Protein AF-A0A2I0N335-F1 (afdb_monomer_lite)

Foldseek 3Di:
DPVVVLCVVCVVCVVVVHHCPPVLVVLVVVLVVCVVVVPPPLQVNLVSLQVNLLCLLPPNDDPCSLVSSLVSLVSSLVRHPDVVVNVVSVVSNVVSVVVD

Secondary structure (DSSP, 8-state):
--HHHHHHHHHHHHHTT---TTHHHHHHHHHHHHHTTGGG-HHHHHHHHHHHHHHHHHH---TTHHHHHHHHHHHHHHH---HHHHHHHHHHHHHHHHT-

Structure (mmCIF, N/CA/C/O backbone):
data_AF-A0A2I0N335-F1
#
_entry.id   AF-A0A2I0N335-F1
#
loop_
_atom_site.group_PDB
_atom_site.id
_atom_site.type_symbol
_atom_site.label_atom_id
_atom_site.label_alt_id
_atom_site.label_comp_id
_atom_site.label_asym_id
_atom_site.label_entity_id
_atom_site.label_seq_id
_atom_site.pdbx_PDB_ins_code
_atom_site.Cartn_x
_atom_site.Cartn_y
_atom_site.Cartn_z
_atom_site.occupancy
_atom_site.B_iso_or_equiv
_atom_site.auth_seq_id
_atom_site.auth_comp_id
_atom_site.auth_asym_id
_atom_site.auth_atom_id
_atom_site.pdbx_PDB_model_num
ATOM 1 N N . MET A 1 1 ? 16.743 10.994 -3.183 1.00 37.53 1 MET A N 1
ATOM 2 C CA . MET A 1 1 ? 16.364 11.128 -1.753 1.00 37.53 1 MET A CA 1
ATOM 3 C C . MET A 1 1 ? 15.458 9.974 -1.296 1.00 37.53 1 MET A C 1
ATOM 5 O O . MET A 1 1 ? 14.693 10.132 -0.358 1.00 37.53 1 MET A O 1
ATOM 9 N N . THR A 1 2 ? 15.556 8.799 -1.923 1.00 43.84 2 THR A N 1
ATOM 10 C CA . THR A 1 2 ? 14.605 7.684 -1.756 1.00 43.84 2 THR A CA 1
ATOM 11 C C . THR A 1 2 ? 15.176 6.533 -0.915 1.00 43.84 2 THR A C 1
ATOM 13 O O . THR A 1 2 ? 14.418 5.784 -0.314 1.00 43.84 2 THR A O 1
ATOM 16 N N . GLU A 1 3 ? 16.506 6.436 -0.782 1.00 33.47 3 GLU A N 1
ATOM 17 C CA . GLU A 1 3 ? 17.184 5.407 0.031 1.00 33.47 3 GLU A CA 1
ATOM 18 C C . GLU A 1 3 ? 16.931 5.546 1.543 1.00 33.47 3 GLU A C 1
ATOM 20 O O . GLU A 1 3 ? 16.927 4.549 2.260 1.00 33.47 3 GLU A O 1
ATOM 25 N N . ALA A 1 4 ? 16.674 6.762 2.043 1.00 36.53 4 ALA A N 1
ATOM 26 C CA . ALA A 1 4 ? 16.542 7.020 3.480 1.00 36.53 4 ALA A CA 1
ATOM 27 C C . ALA A 1 4 ? 15.313 6.338 4.117 1.00 36.53 4 ALA A C 1
ATOM 29 O O . ALA A 1 4 ? 15.391 5.882 5.253 1.00 36.53 4 ALA A O 1
ATOM 30 N N . PHE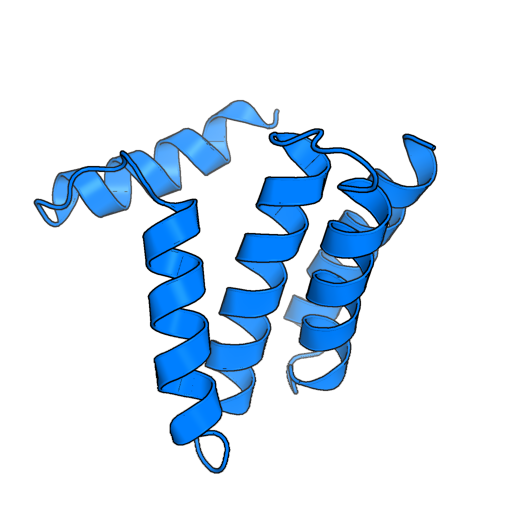 A 1 5 ? 14.204 6.204 3.382 1.00 42.75 5 PHE A N 1
ATOM 31 C CA . PHE A 1 5 ? 12.950 5.664 3.926 1.00 42.75 5 PHE A CA 1
ATOM 32 C C . PHE A 1 5 ? 12.925 4.129 4.015 1.00 42.75 5 PHE A C 1
ATOM 34 O O . PHE A 1 5 ? 12.307 3.572 4.922 1.00 42.75 5 PHE A O 1
ATOM 41 N N . ILE A 1 6 ? 13.617 3.428 3.110 1.00 49.06 6 ILE A N 1
ATOM 42 C CA . ILE A 1 6 ? 13.736 1.958 3.149 1.00 49.06 6 ILE A CA 1
ATOM 43 C C . ILE A 1 6 ? 14.661 1.548 4.292 1.00 49.06 6 ILE A C 1
ATOM 45 O O . ILE A 1 6 ? 14.319 0.655 5.065 1.00 49.06 6 ILE A O 1
ATOM 49 N N . LEU A 1 7 ? 15.775 2.271 4.456 1.00 54.19 7 LEU A N 1
ATOM 50 C CA . LEU A 1 7 ? 16.687 2.090 5.582 1.00 54.19 7 LEU A CA 1
ATOM 51 C C . LEU A 1 7 ? 15.983 2.328 6.924 1.00 54.19 7 LEU A C 1
ATOM 53 O O . LEU A 1 7 ? 16.259 1.603 7.871 1.00 54.19 7 LEU A O 1
ATOM 57 N N . GLU A 1 8 ? 15.039 3.272 7.018 1.00 51.69 8 GLU A N 1
ATOM 58 C CA . GLU A 1 8 ? 14.240 3.475 8.237 1.00 51.69 8 GLU A CA 1
ATOM 59 C C . GLU A 1 8 ? 13.294 2.304 8.536 1.00 51.69 8 GLU A C 1
ATOM 61 O O . GLU A 1 8 ? 13.186 1.882 9.690 1.00 51.69 8 GLU A O 1
ATOM 66 N N . GLY A 1 9 ? 12.637 1.742 7.516 1.00 52.41 9 GLY A N 1
ATOM 67 C CA . GLY A 1 9 ? 11.763 0.575 7.671 1.00 52.41 9 GLY A CA 1
ATOM 68 C C . GLY A 1 9 ? 12.534 -0.692 8.050 1.00 52.41 9 GLY A C 1
ATOM 69 O O . GLY A 1 9 ? 12.166 -1.387 8.999 1.00 52.41 9 GLY A O 1
ATOM 70 N N . GLU A 1 10 ? 13.640 -0.968 7.359 1.00 57.84 10 GLU A N 1
ATOM 71 C CA . GLU A 1 10 ? 14.533 -2.088 7.673 1.00 57.84 10 GLU A CA 1
ATOM 72 C C . GLU A 1 10 ? 15.196 -1.921 9.047 1.00 57.84 10 GLU A C 1
ATOM 74 O O . GLU A 1 10 ? 15.284 -2.889 9.808 1.00 57.84 10 GLU A O 1
ATOM 79 N N . ALA A 1 11 ? 15.594 -0.698 9.418 1.00 57.75 11 ALA A N 1
ATOM 80 C CA . ALA A 1 11 ? 16.146 -0.395 10.738 1.00 57.75 11 ALA A CA 1
ATOM 81 C C . ALA A 1 11 ? 15.107 -0.555 11.854 1.00 57.75 11 ALA A C 1
ATOM 83 O O . ALA A 1 11 ? 15.450 -1.050 12.929 1.00 57.75 11 ALA A O 1
ATOM 84 N N . LEU A 1 12 ? 13.844 -0.186 11.614 1.00 60.25 12 LEU A N 1
ATOM 85 C CA . LEU A 1 12 ? 12.751 -0.418 12.558 1.00 60.25 12 LEU A CA 1
ATOM 86 C C . LEU A 1 12 ? 12.536 -1.919 12.784 1.00 60.25 12 LEU A C 1
ATOM 88 O O . LEU A 1 12 ? 12.517 -2.361 13.930 1.00 60.25 12 LEU A O 1
ATOM 92 N N . PHE A 1 13 ? 12.445 -2.717 11.717 1.00 52.44 13 PHE A N 1
ATOM 93 C CA . PHE A 1 13 ? 12.290 -4.169 11.847 1.00 52.44 13 PHE A CA 1
ATOM 94 C C . PHE A 1 13 ? 13.494 -4.818 12.532 1.00 52.44 13 PHE A C 1
ATOM 96 O O . PHE A 1 13 ? 13.312 -5.631 13.436 1.00 52.44 13 PHE A O 1
ATOM 103 N N . THR A 1 14 ? 14.708 -4.386 12.195 1.00 58.44 14 THR A N 1
ATOM 104 C CA . THR A 1 14 ? 15.939 -4.861 12.841 1.00 58.44 14 THR A CA 1
ATOM 105 C C . THR A 1 14 ? 15.962 -4.521 14.336 1.00 58.44 14 THR A C 1
ATOM 107 O O . THR A 1 14 ? 16.311 -5.372 15.154 1.00 58.44 14 THR A O 1
ATOM 110 N N . LYS A 1 15 ? 15.545 -3.305 14.720 1.00 66.88 15 LYS A N 1
ATOM 111 C CA . LYS A 1 15 ? 15.450 -2.862 16.123 1.00 66.88 15 LYS A CA 1
ATOM 112 C C . LYS A 1 15 ? 14.449 -3.690 16.935 1.00 66.88 15 LYS A C 1
ATOM 114 O O . LYS A 1 15 ? 14.685 -3.937 18.113 1.00 66.88 15 LYS A O 1
ATOM 119 N N . GLU A 1 16 ? 13.379 -4.149 16.296 1.00 67.62 16 GLU A N 1
ATOM 120 C CA . GLU A 1 16 ? 12.368 -5.039 16.880 1.00 67.62 16 GLU A CA 1
ATOM 121 C C . GLU A 1 16 ? 12.744 -6.537 16.767 1.00 67.62 16 GLU A C 1
ATOM 123 O O . GLU A 1 16 ? 11.934 -7.412 17.074 1.00 67.62 16 GLU A O 1
ATOM 128 N N . GLY A 1 17 ? 13.967 -6.863 16.324 1.00 45.78 17 GLY A N 1
ATOM 129 C CA . GLY A 1 17 ? 14.468 -8.239 16.223 1.00 45.78 17 GLY A CA 1
ATOM 130 C C . GLY A 1 17 ? 13.901 -9.045 15.048 1.00 45.78 17 GLY A C 1
ATOM 131 O O . GLY A 1 17 ? 13.959 -10.275 15.057 1.00 45.78 17 GLY A O 1
ATOM 132 N N . MET A 1 18 ? 13.341 -8.376 14.040 1.00 48.16 18 MET A N 1
ATOM 133 C CA . MET A 1 18 ? 12.760 -8.987 12.848 1.00 48.16 18 MET A CA 1
ATOM 134 C C . MET A 1 18 ? 13.707 -8.877 11.647 1.00 48.16 18 MET A C 1
ATOM 136 O O . MET A 1 18 ? 14.168 -7.794 11.307 1.00 48.16 18 MET A O 1
ATOM 140 N N . ASP A 1 19 ? 13.937 -9.997 10.958 1.00 53.12 19 ASP A N 1
ATOM 141 C CA . ASP A 1 19 ? 14.723 -10.043 9.715 1.00 53.12 19 ASP A CA 1
ATOM 142 C C . ASP A 1 19 ? 14.037 -9.227 8.595 1.00 53.12 19 ASP A C 1
ATOM 144 O O . ASP A 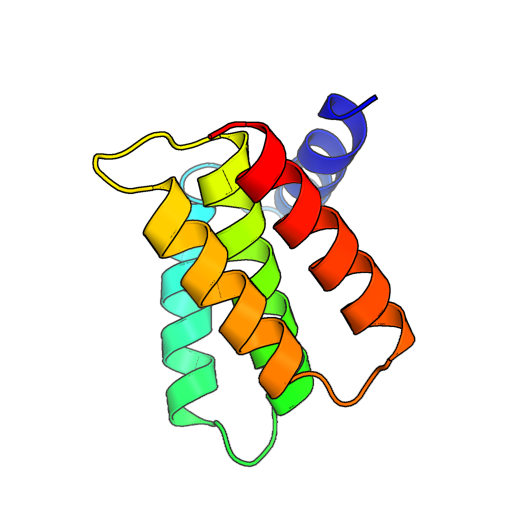1 19 ? 12.890 -9.534 8.263 1.00 53.12 19 ASP A O 1
ATOM 148 N N . PRO A 1 20 ? 14.663 -8.196 8.005 1.00 51.78 20 PRO A N 1
ATOM 149 C CA . PRO A 1 20 ? 14.059 -7.408 6.927 1.00 51.78 20 PRO A CA 1
ATOM 150 C C . PRO A 1 20 ? 13.892 -8.188 5.610 1.00 51.78 20 PRO A C 1
ATOM 152 O O . PRO A 1 20 ? 13.090 -7.783 4.760 1.00 51.78 20 PRO A O 1
ATOM 155 N N . ALA A 1 21 ? 14.561 -9.337 5.440 1.00 55.53 21 ALA A N 1
ATOM 156 C CA . ALA A 1 21 ? 14.324 -10.212 4.299 1.00 55.53 21 ALA A CA 1
ATOM 157 C C . ALA A 1 21 ? 12.850 -10.666 4.251 1.00 55.53 21 ALA A C 1
ATOM 159 O O . ALA A 1 21 ? 12.212 -10.934 5.274 1.00 55.53 21 ALA A O 1
ATOM 160 N N . ASN A 1 22 ? 12.297 -10.790 3.040 1.00 64.31 22 ASN A N 1
ATOM 161 C CA . ASN A 1 22 ? 10.905 -11.193 2.793 1.00 64.31 22 ASN A CA 1
ATOM 162 C C . ASN A 1 22 ? 9.837 -10.166 3.212 1.00 64.31 22 ASN A C 1
ATOM 164 O O . ASN A 1 22 ? 8.688 -10.552 3.444 1.00 64.31 22 ASN A O 1
ATOM 168 N N . ILE A 1 23 ? 10.168 -8.869 3.275 1.00 73.31 23 ILE A N 1
ATOM 169 C CA . ILE A 1 23 ? 9.198 -7.805 3.594 1.00 73.31 23 ILE A CA 1
ATOM 170 C C . ILE A 1 23 ? 7.912 -7.909 2.760 1.00 73.31 23 ILE A C 1
ATOM 172 O O . ILE A 1 23 ? 6.815 -7.818 3.304 1.00 73.31 23 ILE A O 1
ATOM 176 N N . TYR A 1 24 ? 8.031 -8.234 1.471 1.00 73.75 24 TYR A N 1
ATOM 177 C CA . TYR A 1 24 ? 6.885 -8.448 0.592 1.00 73.75 24 TYR A CA 1
ATOM 178 C C . TYR A 1 24 ? 5.982 -9.606 1.055 1.00 73.75 24 TYR A C 1
ATOM 180 O O . TYR A 1 24 ? 4.769 -9.442 1.156 1.00 73.75 24 TYR A O 1
ATOM 188 N N . PHE A 1 25 ? 6.554 -10.757 1.430 1.00 75.25 25 PHE A N 1
ATOM 189 C CA . PHE A 1 25 ? 5.779 -11.885 1.966 1.00 75.25 25 PHE A CA 1
ATOM 190 C C . PHE A 1 25 ? 5.108 -11.548 3.299 1.00 75.25 25 PHE A C 1
ATOM 192 O O . PHE A 1 25 ? 3.975 -11.965 3.537 1.00 75.25 25 PHE A O 1
ATOM 199 N N . LYS A 1 26 ? 5.776 -10.771 4.159 1.00 82.12 26 LYS A N 1
ATOM 200 C CA . LYS A 1 26 ? 5.201 -10.313 5.431 1.00 82.12 26 LYS A CA 1
ATOM 201 C C . LYS A 1 26 ? 4.024 -9.368 5.203 1.00 82.12 26 LYS A C 1
ATOM 203 O O . LYS A 1 26 ? 2.994 -9.520 5.856 1.00 82.12 26 LYS A O 1
ATOM 208 N N . LEU A 1 27 ? 4.145 -8.445 4.248 1.00 85.00 27 LEU A N 1
ATOM 209 C CA . LEU A 1 27 ? 3.058 -7.549 3.853 1.00 85.00 27 LEU A CA 1
ATOM 210 C C . LEU A 1 27 ? 1.866 -8.326 3.275 1.00 85.00 27 LEU A C 1
ATOM 212 O O . LEU A 1 27 ? 0.733 -8.060 3.669 1.00 85.00 27 LEU A O 1
ATOM 216 N N . LEU A 1 28 ? 2.105 -9.330 2.424 1.00 83.44 28 LEU A N 1
ATOM 217 C CA . LEU A 1 28 ? 1.045 -10.197 1.893 1.00 83.44 28 LEU A CA 1
ATOM 218 C C . LEU A 1 28 ? 0.343 -11.020 2.985 1.00 83.44 28 LEU A C 1
ATOM 220 O O . LEU A 1 28 ? -0.884 -11.111 2.997 1.00 83.44 28 LEU A O 1
ATOM 224 N N . ALA A 1 29 ? 1.097 -11.593 3.926 1.00 83.44 29 ALA A N 1
ATOM 225 C CA . ALA A 1 29 ? 0.517 -12.321 5.055 1.00 83.44 29 ALA A CA 1
ATOM 226 C C . ALA A 1 29 ? -0.331 -11.393 5.942 1.00 83.44 29 ALA A C 1
ATOM 228 O O . ALA A 1 29 ? -1.433 -11.754 6.361 1.00 83.44 29 ALA A O 1
ATOM 229 N N . GLN A 1 30 ? 0.151 -10.172 6.189 1.00 85.94 30 GLN A N 1
ATOM 230 C CA . GLN A 1 30 ? -0.586 -9.168 6.951 1.00 85.94 30 GLN A CA 1
ATOM 231 C C . GLN A 1 30 ? -1.863 -8.718 6.227 1.00 85.94 30 GLN A C 1
ATOM 233 O O . GLN A 1 30 ? -2.894 -8.545 6.879 1.00 85.94 30 GLN A O 1
ATOM 238 N N . LEU A 1 31 ? -1.814 -8.565 4.898 1.00 87.75 31 LEU A N 1
ATOM 239 C CA . LEU A 1 31 ? -2.976 -8.240 4.072 1.00 87.75 31 LEU A CA 1
ATOM 240 C C . LEU A 1 31 ? -4.085 -9.285 4.260 1.00 87.75 31 LEU A C 1
ATOM 242 O O . LEU A 1 31 ? -5.194 -8.917 4.641 1.00 87.75 31 LEU A O 1
ATOM 246 N N . GLN A 1 32 ? -3.763 -10.578 4.121 1.00 85.44 32 GLN A N 1
ATOM 247 C CA . GLN A 1 32 ? -4.732 -11.667 4.316 1.00 85.44 32 GLN A CA 1
ATOM 248 C C . GLN A 1 32 ? -5.383 -11.635 5.704 1.00 85.44 32 GLN A C 1
ATOM 250 O O . GLN A 1 32 ? -6.601 -11.767 5.835 1.00 85.44 32 GLN A O 1
ATOM 255 N N . VAL A 1 33 ? -4.589 -11.426 6.759 1.00 87.44 33 VAL A N 1
ATOM 256 C CA . VAL A 1 33 ? -5.112 -11.359 8.133 1.00 87.44 33 VAL A CA 1
ATOM 257 C C . VAL A 1 33 ? -6.076 -10.183 8.312 1.00 87.44 33 VAL A C 1
ATOM 259 O O . VAL A 1 33 ? -7.081 -10.319 9.015 1.00 87.44 33 VAL A O 1
ATOM 262 N N . LEU A 1 34 ? -5.777 -9.029 7.709 1.00 85.25 34 LEU A N 1
ATOM 263 C CA . LEU A 1 34 ? -6.611 -7.830 7.804 1.00 85.25 34 LEU A CA 1
ATOM 264 C C . LEU A 1 34 ? -7.896 -7.952 6.980 1.00 85.25 34 LEU A C 1
ATOM 266 O O . LEU A 1 34 ? -8.948 -7.536 7.462 1.00 85.25 34 LEU A O 1
ATOM 270 N N . GLU A 1 35 ? -7.845 -8.565 5.798 1.00 84.44 35 GLU A N 1
ATOM 271 C CA . GLU A 1 35 ? -9.027 -8.831 4.965 1.00 84.44 35 GLU A CA 1
ATOM 272 C C . GLU A 1 35 ? -10.027 -9.754 5.673 1.00 84.44 35 GLU A C 1
ATOM 274 O O . GLU A 1 35 ? -11.229 -9.487 5.672 1.00 84.44 35 GLU A O 1
ATOM 279 N N . CYS A 1 36 ? -9.550 -10.778 6.390 1.00 83.56 36 CYS A N 1
ATOM 280 C CA . CYS A 1 36 ? -10.415 -11.625 7.222 1.00 83.56 36 CYS A CA 1
ATOM 281 C C . CYS A 1 36 ? -11.066 -10.874 8.400 1.00 83.56 36 CYS A C 1
ATOM 283 O O . CYS A 1 36 ? -12.041 -11.356 8.976 1.00 83.56 36 CYS A O 1
ATOM 285 N N . LYS A 1 37 ? -10.533 -9.706 8.776 1.00 80.06 37 LYS A N 1
ATOM 286 C CA . LYS A 1 37 ? -10.990 -8.869 9.898 1.00 80.06 37 LYS A CA 1
ATOM 287 C C . LYS A 1 37 ? -11.558 -7.522 9.427 1.00 80.06 37 LYS A C 1
ATOM 289 O O . LYS A 1 37 ? -11.653 -6.591 10.228 1.00 80.06 37 LYS A O 1
ATOM 294 N N . ALA A 1 38 ? -11.914 -7.407 8.142 1.00 60.84 38 ALA A N 1
ATOM 295 C CA . ALA A 1 38 ? -12.085 -6.136 7.434 1.00 60.84 38 ALA A CA 1
ATOM 296 C C . ALA A 1 38 ? -13.012 -5.118 8.123 1.00 60.84 38 ALA A C 1
ATOM 298 O O . ALA A 1 38 ? -12.748 -3.925 8.039 1.00 60.84 38 ALA A O 1
ATOM 299 N N . ALA A 1 39 ? -14.025 -5.555 8.879 1.00 60.25 39 ALA A N 1
ATOM 300 C CA . ALA A 1 39 ? -15.011 -4.663 9.494 1.00 60.25 39 ALA A CA 1
ATOM 301 C C . ALA A 1 39 ? -14.445 -3.643 10.510 1.00 60.25 39 ALA A C 1
ATOM 303 O O . ALA A 1 39 ? -15.125 -2.662 10.803 1.00 60.25 39 ALA A O 1
ATOM 304 N N . SER A 1 40 ? -13.234 -3.836 11.052 1.00 69.00 40 SER A N 1
ATOM 305 C CA . SER A 1 40 ? -12.683 -2.969 12.113 1.00 69.00 40 SER A CA 1
ATOM 306 C C . SER A 1 40 ? -11.339 -2.302 11.799 1.00 69.00 40 SER A C 1
ATOM 308 O O . SER A 1 40 ? -10.832 -1.554 12.634 1.00 69.00 40 SER A O 1
ATOM 310 N N . HIS A 1 41 ? -10.741 -2.536 10.623 1.00 80.75 41 HIS A N 1
ATOM 311 C CA . HIS A 1 41 ? -9.343 -2.147 10.366 1.00 80.75 41 HIS A CA 1
ATOM 312 C C . HIS A 1 41 ? -9.082 -1.520 8.989 1.00 80.75 41 HIS A C 1
ATOM 314 O O . HIS A 1 41 ? -8.000 -1.699 8.433 1.00 80.75 41 HIS A O 1
ATOM 320 N N . HIS A 1 42 ? -10.031 -0.750 8.445 1.00 85.56 42 HIS A N 1
ATOM 321 C CA . HIS A 1 42 ? -9.888 -0.124 7.121 1.00 85.56 42 HIS A CA 1
ATOM 322 C C . HIS A 1 42 ? -8.604 0.708 6.958 1.00 85.56 42 HIS A C 1
ATOM 324 O O . HIS A 1 42 ? -7.933 0.561 5.945 1.00 85.56 42 HIS A O 1
ATOM 330 N N . GLY A 1 43 ? -8.197 1.495 7.962 1.00 88.69 43 GLY A N 1
ATOM 331 C CA . GLY A 1 43 ? -6.952 2.277 7.888 1.00 88.69 43 GLY A CA 1
ATOM 332 C C . GLY A 1 43 ? -5.686 1.411 7.833 1.00 88.69 43 GLY A C 1
ATOM 333 O O . GLY A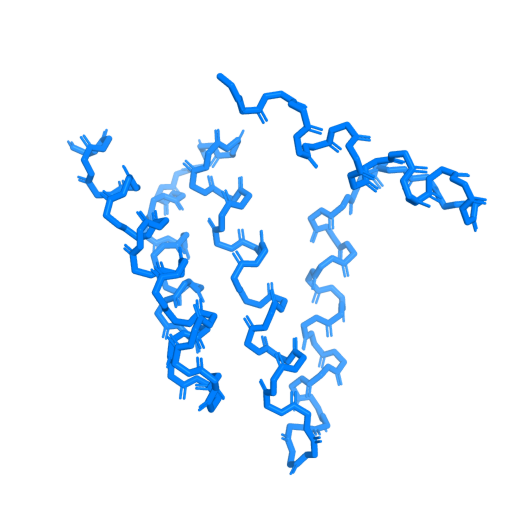 1 43 ? -4.795 1.650 7.024 1.00 88.69 43 GLY A O 1
ATOM 334 N N . ALA A 1 44 ? -5.616 0.343 8.635 1.00 89.75 44 ALA A N 1
ATOM 335 C CA . ALA A 1 44 ? -4.484 -0.585 8.590 1.00 89.75 44 ALA A CA 1
ATOM 336 C C . ALA A 1 44 ? -4.452 -1.367 7.268 1.00 89.75 44 ALA A C 1
ATOM 338 O O . ALA A 1 44 ? -3.386 -1.564 6.688 1.00 89.75 44 ALA A O 1
ATOM 339 N N . LEU A 1 45 ? -5.625 -1.774 6.772 1.00 91.19 45 LEU A N 1
ATOM 340 C CA . LEU A 1 45 ? -5.758 -2.437 5.481 1.00 91.19 45 LEU A CA 1
ATOM 341 C C . LEU A 1 45 ? -5.323 -1.507 4.342 1.00 91.19 45 LEU A C 1
ATOM 343 O O . LEU A 1 45 ? -4.564 -1.931 3.471 1.00 91.19 45 LEU A O 1
ATOM 347 N N . ALA A 1 46 ? -5.725 -0.236 4.381 1.00 93.19 46 ALA A N 1
ATOM 348 C CA . ALA A 1 46 ? -5.291 0.774 3.425 1.00 93.19 46 ALA A CA 1
ATOM 349 C C . ALA A 1 46 ? -3.771 0.954 3.447 1.00 93.19 46 ALA A C 1
ATOM 351 O O . ALA A 1 46 ? -3.124 0.911 2.402 1.00 93.19 46 ALA A O 1
ATOM 352 N N . ARG A 1 47 ? -3.182 1.057 4.643 1.00 92.62 47 ARG A N 1
ATOM 353 C CA . ARG A 1 47 ? -1.738 1.237 4.799 1.00 92.62 47 ARG A CA 1
ATOM 35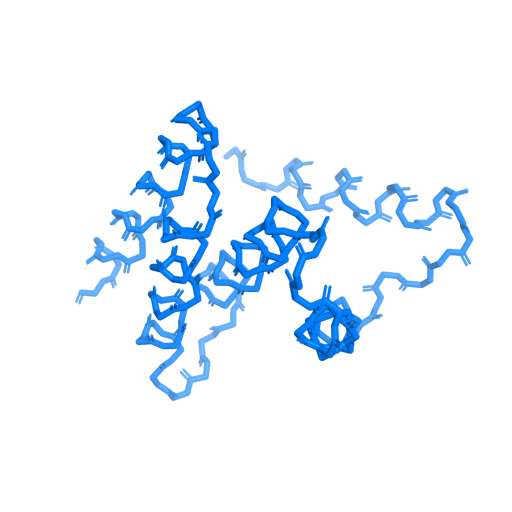4 C C . ARG A 1 47 ? -0.936 0.062 4.243 1.00 92.62 47 ARG A C 1
ATOM 356 O O . ARG A 1 47 ? 0.072 0.283 3.580 1.00 92.62 47 ARG A O 1
ATOM 363 N N . VAL A 1 48 ? -1.376 -1.174 4.483 1.00 92.44 48 VAL A N 1
ATOM 364 C CA . VAL A 1 48 ? -0.709 -2.371 3.941 1.00 92.44 48 VAL A CA 1
ATOM 365 C C . VAL A 1 48 ? -0.821 -2.419 2.418 1.00 92.44 48 VAL A C 1
ATOM 367 O O . VAL A 1 48 ? 0.182 -2.665 1.755 1.00 92.44 48 VAL A O 1
ATOM 370 N N . ASN A 1 49 ? -1.997 -2.111 1.861 1.00 93.00 49 ASN A N 1
ATOM 371 C CA . ASN A 1 49 ? -2.176 -1.994 0.413 1.00 93.00 49 ASN A CA 1
ATOM 372 C C . ASN A 1 49 ? -1.220 -0.949 -0.189 1.00 93.00 49 ASN A C 1
ATOM 374 O O . ASN A 1 49 ? -0.514 -1.248 -1.147 1.00 93.00 49 ASN A O 1
ATOM 378 N N . TYR A 1 50 ? -1.110 0.236 0.418 1.00 94.50 50 TYR A N 1
ATOM 379 C CA . TYR A 1 50 ? -0.169 1.266 -0.030 1.00 94.50 50 TYR A CA 1
ATOM 380 C C . TYR A 1 50 ? 1.283 0.771 -0.024 1.00 94.50 50 TYR A C 1
ATOM 382 O O . TYR A 1 50 ? 1.980 0.922 -1.023 1.00 94.50 50 TYR A O 1
ATOM 390 N N . LEU A 1 51 ? 1.737 0.151 1.072 1.00 90.88 51 LEU A N 1
ATOM 391 C CA . LEU A 1 51 ? 3.116 -0.335 1.193 1.00 90.88 51 LEU A CA 1
ATOM 392 C C . LEU A 1 51 ? 3.447 -1.403 0.144 1.00 90.88 51 LEU A C 1
ATOM 394 O O . LEU A 1 51 ? 4.539 -1.381 -0.417 1.00 90.88 51 LEU A O 1
ATOM 398 N N . ILE A 1 52 ? 2.506 -2.307 -0.149 1.00 89.75 52 ILE A N 1
ATOM 399 C CA . ILE A 1 52 ? 2.666 -3.315 -1.205 1.00 89.75 52 ILE A CA 1
ATOM 400 C C . ILE A 1 52 ? 2.777 -2.638 -2.572 1.00 89.75 52 ILE A C 1
ATOM 402 O O . ILE A 1 52 ? 3.710 -2.925 -3.321 1.00 89.75 52 ILE A O 1
ATOM 406 N N . GLY A 1 53 ? 1.851 -1.731 -2.890 1.00 89.69 53 GLY A N 1
ATOM 407 C CA . GLY A 1 53 ? 1.826 -1.051 -4.181 1.00 89.69 53 GLY A CA 1
ATOM 408 C C . GLY A 1 53 ? 3.059 -0.182 -4.415 1.00 89.69 53 GLY A C 1
ATOM 409 O O . GLY A 1 53 ? 3.674 -0.261 -5.471 1.00 89.69 53 GLY A O 1
ATOM 410 N N . HIS A 1 54 ? 3.486 0.569 -3.402 1.00 88.12 54 HIS A N 1
ATOM 411 C CA . HIS A 1 54 ? 4.702 1.376 -3.456 1.00 88.12 54 HIS A CA 1
ATOM 412 C C . HIS A 1 54 ? 5.962 0.514 -3.624 1.00 88.12 54 HIS A C 1
ATOM 414 O O . HIS A 1 54 ? 6.844 0.853 -4.409 1.00 88.12 54 HIS A O 1
ATOM 420 N N . TYR A 1 55 ? 6.034 -0.629 -2.932 1.00 83.62 55 TYR A N 1
ATOM 421 C CA . TYR A 1 55 ? 7.177 -1.534 -3.037 1.00 83.62 55 TYR A CA 1
ATOM 422 C C . TYR A 1 55 ? 7.280 -2.196 -4.418 1.00 83.62 55 TYR A C 1
ATOM 424 O O . TYR A 1 55 ? 8.367 -2.275 -4.988 1.00 83.62 55 TYR A O 1
ATOM 432 N N . LEU A 1 56 ? 6.148 -2.642 -4.972 1.00 81.75 56 LEU A N 1
ATOM 433 C CA . LEU A 1 56 ? 6.087 -3.162 -6.338 1.00 81.75 56 LEU A CA 1
ATOM 434 C C . LEU A 1 56 ? 6.447 -2.073 -7.349 1.00 81.75 56 LEU A C 1
ATOM 436 O O . LEU A 1 56 ? 7.326 -2.285 -8.166 1.00 81.75 56 LEU A O 1
ATOM 440 N N . GLY A 1 57 ? 5.835 -0.893 -7.250 1.00 78.56 57 GLY A N 1
ATOM 441 C CA . GLY A 1 57 ? 6.043 0.184 -8.213 1.00 78.56 57 GLY A CA 1
ATOM 442 C C . GLY A 1 57 ? 7.494 0.654 -8.326 1.00 78.56 57 GLY A C 1
ATOM 443 O O . GLY A 1 57 ? 7.930 0.958 -9.425 1.00 78.56 57 GLY A O 1
ATOM 444 N N . LEU A 1 58 ? 8.241 0.681 -7.216 1.00 71.81 58 LEU A N 1
ATOM 445 C CA . LEU A 1 58 ? 9.597 1.245 -7.187 1.00 71.81 58 LEU A CA 1
ATOM 446 C C . LEU A 1 58 ? 10.738 0.221 -7.213 1.00 71.81 58 LEU A C 1
ATOM 448 O O . LEU A 1 58 ? 11.857 0.581 -7.573 1.00 71.81 58 LEU A O 1
ATOM 452 N N . PHE A 1 59 ? 10.513 -1.021 -6.771 1.00 65.81 59 PHE A N 1
ATOM 453 C CA . PHE A 1 59 ? 11.621 -1.961 -6.520 1.00 65.81 59 PHE A CA 1
ATOM 454 C C . PHE A 1 59 ? 11.467 -3.310 -7.206 1.00 65.81 59 PHE A C 1
ATOM 456 O O . PHE A 1 59 ? 12.463 -4.001 -7.429 1.00 65.81 59 PHE A O 1
ATOM 463 N N . LEU A 1 60 ? 10.240 -3.713 -7.526 1.00 60.62 60 LEU A N 1
ATOM 464 C CA . LEU A 1 60 ? 9.969 -5.000 -8.140 1.00 60.62 60 LEU A CA 1
ATOM 465 C C . LEU A 1 60 ? 9.341 -4.750 -9.504 1.00 60.62 60 LEU A C 1
ATOM 467 O O . LEU A 1 60 ? 8.183 -4.378 -9.590 1.00 60.62 60 LEU A O 1
ATOM 471 N N . HIS A 1 61 ? 10.068 -5.048 -10.579 1.00 61.34 61 HIS A N 1
ATOM 472 C CA . HIS A 1 61 ? 9.513 -5.051 -11.935 1.00 61.34 61 HIS A CA 1
ATOM 473 C C . HIS A 1 61 ? 9.184 -6.486 -12.398 1.00 61.34 61 HIS A C 1
ATOM 475 O O . HIS A 1 61 ? 9.824 -6.988 -13.328 1.00 61.34 6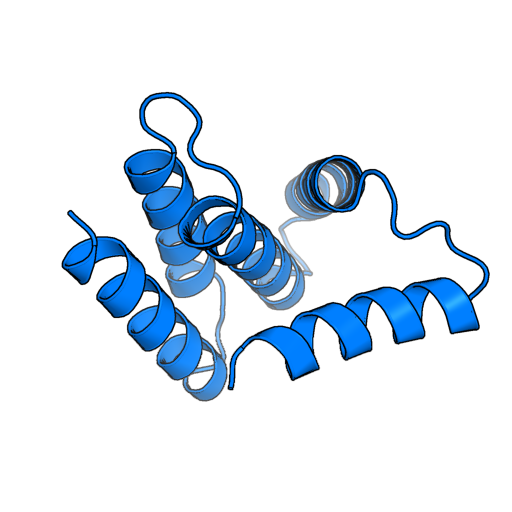1 HIS A O 1
ATOM 481 N N . PRO A 1 62 ? 8.236 -7.219 -11.768 1.00 58.72 62 PRO A N 1
ATOM 482 C CA . PRO A 1 62 ? 7.698 -8.414 -12.390 1.00 58.72 62 PRO A CA 1
ATOM 483 C C . PRO A 1 62 ? 6.928 -8.018 -13.659 1.00 58.72 62 PRO A C 1
ATOM 485 O O . PRO A 1 62 ? 6.604 -6.850 -13.882 1.00 58.72 62 PRO A O 1
ATOM 488 N N . ILE A 1 63 ? 6.596 -9.007 -14.487 1.00 58.66 63 ILE A N 1
ATOM 489 C CA . ILE A 1 63 ? 5.697 -8.812 -15.631 1.00 58.66 63 ILE A CA 1
ATOM 490 C C . ILE A 1 63 ? 4.402 -8.154 -15.121 1.00 58.66 63 ILE A C 1
ATOM 492 O O . ILE A 1 63 ? 3.752 -8.704 -14.233 1.00 58.66 63 ILE A O 1
ATOM 496 N N . CYS A 1 64 ? 4.050 -6.986 -15.671 1.00 67.50 64 CYS A N 1
ATOM 497 C CA . CYS A 1 64 ? 2.894 -6.172 -15.260 1.00 67.50 64 CYS A CA 1
ATOM 498 C C . CYS A 1 64 ? 2.929 -5.680 -13.794 1.00 67.50 64 CYS A C 1
ATOM 500 O O . CYS A 1 64 ? 1.879 -5.495 -13.171 1.00 67.50 64 CYS A O 1
ATOM 502 N N . GLY A 1 65 ? 4.122 -5.502 -13.215 1.00 69.62 65 GLY A N 1
ATOM 503 C CA . GLY A 1 65 ? 4.299 -5.017 -11.843 1.00 69.62 65 GLY A CA 1
ATOM 504 C C . GLY A 1 65 ? 3.727 -3.625 -11.591 1.00 69.62 65 GLY A C 1
ATOM 505 O O . GLY A 1 65 ? 3.190 -3.375 -10.518 1.00 69.62 65 GLY A O 1
ATOM 506 N N . ASP A 1 66 ? 3.759 -2.770 -12.605 1.00 81.19 66 ASP A N 1
ATOM 507 C CA . ASP A 1 66 ? 3.126 -1.455 -12.666 1.00 81.19 66 ASP A CA 1
ATOM 508 C C . ASP A 1 66 ? 1.602 -1.540 -12.485 1.00 81.19 66 ASP A C 1
ATOM 510 O O . ASP A 1 66 ? 1.034 -0.857 -11.632 1.00 81.19 66 ASP A O 1
ATOM 514 N N . VAL A 1 67 ? 0.934 -2.437 -13.217 1.00 85.44 67 VAL A N 1
ATOM 515 C CA . VAL A 1 67 ? -0.519 -2.648 -13.113 1.00 85.44 67 VAL A CA 1
ATOM 516 C C . VAL A 1 67 ? -0.884 -3.144 -11.716 1.00 85.44 67 VAL A C 1
ATOM 518 O O . VAL A 1 67 ? -1.850 -2.676 -11.106 1.00 85.44 67 VAL A O 1
ATOM 521 N N . LEU A 1 68 ? -0.093 -4.079 -11.185 1.00 85.50 68 LEU A N 1
ATOM 522 C CA . LEU A 1 68 ? -0.311 -4.623 -9.850 1.00 85.50 68 LEU A CA 1
ATOM 523 C C . LEU A 1 68 ? -0.086 -3.555 -8.768 1.00 85.50 68 LEU A C 1
ATOM 525 O O . LEU A 1 68 ? -0.902 -3.423 -7.855 1.00 85.50 68 LEU A O 1
ATOM 529 N N . ALA A 1 69 ? 0.976 -2.760 -8.896 1.00 89.88 69 ALA A N 1
ATOM 530 C CA . ALA A 1 69 ? 1.288 -1.652 -8.004 1.00 89.88 69 ALA A CA 1
ATOM 531 C C . ALA A 1 69 ? 0.152 -0.620 -7.959 1.00 89.88 69 ALA A C 1
ATOM 533 O O . ALA A 1 69 ? -0.313 -0.259 -6.874 1.00 89.88 69 ALA A O 1
ATOM 534 N N . GLN A 1 70 ? -0.355 -0.214 -9.129 1.00 92.56 70 GLN A N 1
ATOM 535 C CA . GLN A 1 70 ? -1.488 0.706 -9.240 1.00 92.56 70 GLN A CA 1
ATOM 536 C C . GLN A 1 70 ? -2.738 0.145 -8.554 1.00 92.56 70 GLN A C 1
ATOM 538 O O . GLN A 1 70 ? -3.351 0.845 -7.750 1.00 92.56 70 GLN A O 1
ATOM 543 N N . SER A 1 71 ? -3.071 -1.131 -8.784 1.00 92.62 71 SER A N 1
ATOM 544 C CA . SER A 1 71 ? -4.232 -1.776 -8.154 1.00 92.62 71 SER A CA 1
ATOM 545 C C . SER A 1 71 ? -4.173 -1.720 -6.624 1.00 92.62 71 SER A C 1
ATOM 547 O O . SER A 1 71 ? -5.186 -1.460 -5.969 1.00 92.62 71 SER A O 1
ATOM 549 N N . TYR A 1 72 ? -3.000 -1.958 -6.036 1.00 93.94 72 TYR A N 1
ATOM 550 C CA . TYR A 1 72 ? -2.818 -1.889 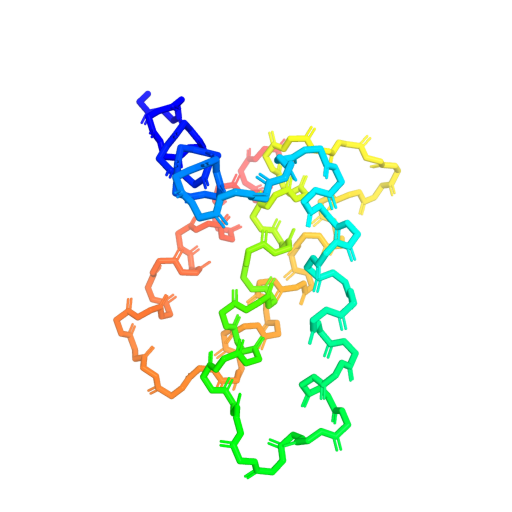-4.587 1.00 93.94 72 TYR A CA 1
ATOM 551 C C . TYR A 1 72 ? -2.947 -0.455 -4.053 1.00 93.94 72 TYR A C 1
ATOM 553 O O . TYR A 1 72 ? -3.620 -0.228 -3.046 1.00 93.94 72 TYR A O 1
ATOM 561 N N . ILE A 1 73 ? -2.377 0.538 -4.737 1.00 94.69 73 ILE A N 1
ATOM 562 C CA . ILE A 1 73 ? -2.501 1.941 -4.310 1.00 94.69 73 ILE A CA 1
ATOM 563 C C . ILE A 1 73 ? -3.945 2.443 -4.451 1.00 94.69 73 ILE A C 1
ATOM 565 O O . ILE A 1 73 ? -4.455 3.129 -3.564 1.00 94.69 73 ILE A O 1
ATOM 569 N N . GLU A 1 74 ? -4.654 2.053 -5.507 1.00 95.62 74 GLU A N 1
ATOM 570 C CA . GLU A 1 74 ? -6.075 2.370 -5.676 1.00 95.62 74 GLU A CA 1
ATOM 571 C C . GLU A 1 74 ? -6.940 1.726 -4.582 1.00 95.62 74 GLU A C 1
ATOM 573 O O . GLU A 1 74 ? -7.868 2.356 -4.066 1.00 95.62 74 GLU A O 1
ATOM 578 N N . GLN A 1 75 ? -6.618 0.498 -4.163 1.00 94.62 75 GLN A N 1
ATOM 579 C CA . GLN A 1 75 ? -7.258 -0.140 -3.011 1.00 94.62 75 GLN A CA 1
ATOM 580 C C . GLN A 1 75 ? -7.020 0.669 -1.726 1.00 94.62 75 GLN A C 1
ATOM 582 O O . GLN A 1 75 ? -7.966 0.894 -0.968 1.00 94.62 75 GLN A O 1
ATOM 587 N N . ALA A 1 76 ? -5.794 1.155 -1.501 1.00 95.31 76 ALA A N 1
ATOM 588 C CA . ALA A 1 76 ? -5.468 2.002 -0.355 1.00 95.31 76 ALA A CA 1
ATOM 589 C C . ALA A 1 76 ? -6.278 3.308 -0.352 1.00 95.31 76 ALA A C 1
ATOM 591 O O . ALA A 1 76 ? -6.898 3.643 0.657 1.00 95.31 76 ALA A O 1
ATOM 592 N N . LEU A 1 77 ? -6.365 3.989 -1.500 1.00 95.94 77 LEU A N 1
ATOM 593 C CA . LEU A 1 77 ? -7.166 5.207 -1.677 1.00 95.94 77 LEU A CA 1
ATOM 594 C C . LEU A 1 77 ? -8.654 4.996 -1.370 1.00 95.94 77 LEU A C 1
ATOM 596 O O . LEU A 1 77 ? -9.301 5.890 -0.827 1.00 95.94 77 LEU A O 1
ATOM 600 N N . ARG A 1 78 ? -9.215 3.829 -1.710 1.00 94.44 78 ARG A N 1
ATOM 601 C CA . ARG A 1 78 ? -10.622 3.511 -1.414 1.00 94.44 78 ARG A CA 1
ATOM 602 C C . ARG A 1 78 ? -10.882 3.262 0.068 1.00 94.44 78 ARG A C 1
ATOM 604 O O . ARG A 1 78 ? -11.973 3.562 0.546 1.00 94.44 78 ARG A O 1
ATOM 611 N N . LEU A 1 79 ? -9.919 2.663 0.761 1.00 92.69 79 LEU A N 1
ATOM 612 C CA . LEU A 1 79 ? -10.091 2.176 2.127 1.00 92.69 79 LEU A CA 1
ATOM 613 C C . LEU A 1 79 ? -9.723 3.209 3.193 1.00 92.69 79 LEU A C 1
ATOM 615 O O . LEU A 1 79 ? -10.305 3.175 4.277 1.00 92.69 79 LEU A O 1
ATOM 619 N N . ASP A 1 80 ? -8.762 4.094 2.919 1.00 92.94 80 ASP A N 1
ATOM 620 C CA . ASP A 1 80 ? -8.268 5.040 3.920 1.00 92.94 80 ASP A CA 1
ATOM 621 C C . ASP A 1 80 ? -9.277 6.182 4.143 1.00 92.94 80 ASP A C 1
ATOM 623 O O . ASP A 1 80 ? -9.602 6.913 3.201 1.00 92.94 80 ASP A O 1
ATOM 627 N N . PRO A 1 81 ? -9.814 6.370 5.361 1.00 87.69 81 PRO A N 1
ATOM 628 C CA . PRO A 1 81 ? -10.668 7.516 5.649 1.00 87.69 81 PRO A CA 1
ATOM 629 C C . PRO A 1 81 ? -9.870 8.822 5.790 1.00 87.69 81 PRO A C 1
ATOM 631 O O . PRO A 1 81 ? -10.477 9.891 5.756 1.00 87.69 81 PRO A O 1
ATOM 634 N N . ASP A 1 82 ? -8.546 8.751 5.957 1.00 91.38 82 ASP A N 1
ATOM 635 C CA . ASP A 1 82 ? -7.687 9.915 6.162 1.00 91.38 82 ASP A CA 1
ATOM 636 C C . ASP A 1 82 ? -7.251 10.531 4.820 1.00 91.38 82 ASP A C 1
ATOM 638 O O . ASP A 1 82 ? -6.528 9.922 4.027 1.00 91.38 82 ASP A O 1
ATOM 642 N N . GLU A 1 83 ? -7.688 11.765 4.556 1.00 91.31 83 GLU A N 1
ATOM 643 C CA . GLU A 1 83 ? -7.319 12.490 3.335 1.00 91.31 83 GLU A CA 1
ATOM 644 C C . GLU A 1 83 ? -5.840 12.886 3.286 1.00 91.31 83 GLU A C 1
ATOM 646 O O . GLU A 1 83 ? -5.286 12.993 2.192 1.00 91.31 83 GLU A O 1
ATOM 651 N N . GLN A 1 84 ? -5.171 13.039 4.433 1.00 90.19 84 GLN A N 1
ATOM 652 C CA . GLN A 1 84 ? -3.740 13.335 4.459 1.00 90.19 84 GLN A CA 1
ATOM 653 C C . GLN A 1 84 ? -2.931 12.146 3.926 1.00 90.19 84 GLN A C 1
ATOM 655 O O . GLN A 1 84 ? -2.012 12.330 3.131 1.00 90.19 84 GLN A O 1
ATOM 660 N N . ASN A 1 85 ? -3.305 10.921 4.311 1.00 90.50 85 ASN A N 1
ATOM 661 C CA . ASN A 1 85 ? -2.678 9.702 3.794 1.00 90.50 85 ASN A CA 1
ATOM 662 C C . ASN A 1 85 ? -2.951 9.519 2.298 1.00 90.50 85 ASN A C 1
ATOM 664 O O . ASN A 1 85 ? -2.061 9.129 1.540 1.00 90.50 85 ASN A O 1
ATOM 668 N N . LYS A 1 86 ? -4.177 9.823 1.860 1.00 92.81 86 LYS A N 1
ATOM 669 C CA . LYS A 1 86 ? -4.562 9.722 0.449 1.00 92.81 86 LYS A CA 1
ATOM 670 C C . LYS A 1 86 ? -3.743 10.626 -0.454 1.00 92.81 86 LYS A C 1
ATOM 672 O O . LYS A 1 86 ? -3.484 10.225 -1.583 1.00 92.81 86 LYS A O 1
ATOM 677 N N . GLU A 1 87 ? -3.321 11.797 0.016 1.00 94.75 87 GLU A N 1
ATOM 678 C CA . GLU A 1 87 ? -2.454 12.665 -0.782 1.00 94.75 87 GLU A CA 1
ATOM 679 C C . GLU A 1 87 ? -1.126 11.975 -1.108 1.00 94.75 87 GLU A C 1
ATOM 681 O O . GLU A 1 87 ? -0.773 11.837 -2.277 1.00 94.75 87 GLU A O 1
ATOM 686 N N . THR A 1 88 ? -0.479 11.379 -0.104 1.00 92.81 88 THR A N 1
ATOM 687 C CA . THR A 1 88 ? 0.727 10.560 -0.306 1.00 92.81 88 THR A CA 1
ATOM 688 C C . THR A 1 88 ? 0.482 9.390 -1.265 1.00 92.81 88 THR A C 1
ATOM 690 O O . THR A 1 88 ? 1.336 9.047 -2.082 1.00 92.81 88 THR A O 1
ATOM 693 N N . TYR A 1 89 ? -0.693 8.760 -1.207 1.00 95.12 89 TYR A N 1
ATOM 694 C CA . TYR A 1 89 ? -1.026 7.653 -2.108 1.00 95.12 89 TYR A CA 1
ATOM 695 C C . TYR A 1 89 ? -1.227 8.132 -3.554 1.00 95.12 89 TYR A C 1
ATOM 697 O O . TYR A 1 89 ? -0.815 7.438 -4.484 1.00 95.12 89 TYR A O 1
ATOM 705 N N . ARG A 1 90 ? -1.823 9.316 -3.760 1.00 95.25 90 ARG A N 1
ATOM 706 C CA . ARG A 1 90 ? -1.968 9.939 -5.087 1.00 95.25 90 ARG A CA 1
ATOM 707 C C . ARG A 1 90 ? -0.607 10.284 -5.685 1.00 95.25 90 ARG A C 1
ATOM 709 O O . ARG A 1 90 ? -0.395 10.001 -6.861 1.00 95.25 90 ARG A O 1
ATOM 716 N N . GLU A 1 91 ? 0.309 10.827 -4.885 1.00 92.62 91 GLU A N 1
ATOM 717 C CA . GLU A 1 91 ? 1.686 11.115 -5.310 1.00 92.62 91 GLU A CA 1
ATOM 718 C C . GLU A 1 91 ? 2.406 9.838 -5.767 1.00 92.62 91 GLU A C 1
ATOM 720 O O . GLU A 1 91 ? 2.940 9.789 -6.874 1.00 92.62 91 GLU A O 1
ATOM 725 N N . ALA A 1 92 ? 2.346 8.766 -4.969 1.00 90.50 92 ALA A N 1
ATOM 726 C CA . ALA A 1 92 ? 2.944 7.483 -5.338 1.00 90.50 92 ALA A CA 1
ATOM 727 C C . ALA A 1 92 ? 2.326 6.889 -6.617 1.00 90.50 92 ALA A C 1
ATOM 729 O O . ALA A 1 92 ? 3.043 6.344 -7.456 1.00 90.50 92 ALA A O 1
ATOM 730 N N . LEU A 1 93 ? 1.005 7.015 -6.793 1.00 92.00 93 LEU A N 1
ATOM 731 C CA . LEU A 1 93 ? 0.317 6.564 -8.004 1.00 92.00 93 LEU A CA 1
ATOM 732 C C . LEU A 1 93 ? 0.749 7.358 -9.243 1.00 92.00 93 LEU A C 1
ATOM 734 O O . LEU A 1 93 ? 0.887 6.775 -10.317 1.00 92.00 93 LEU A O 1
ATOM 738 N N . ALA A 1 94 ? 0.947 8.671 -9.102 1.00 91.25 94 ALA A N 1
ATOM 739 C CA . ALA A 1 94 ? 1.432 9.526 -10.179 1.00 91.25 94 ALA A CA 1
ATOM 740 C C . ALA A 1 94 ? 2.852 9.127 -10.597 1.00 91.25 94 ALA A C 1
ATOM 742 O O . ALA A 1 94 ? 3.079 8.898 -11.780 1.00 91.25 94 ALA A O 1
ATOM 743 N N . MET A 1 95 ? 3.758 8.927 -9.634 1.00 87.81 95 MET A N 1
ATOM 744 C CA . MET A 1 95 ? 5.131 8.486 -9.913 1.00 87.81 95 MET A CA 1
ATOM 745 C C . MET A 1 95 ? 5.173 7.177 -10.712 1.00 87.81 95 MET A C 1
ATOM 747 O O . MET A 1 95 ? 5.857 7.094 -11.724 1.00 87.81 95 MET A O 1
ATOM 751 N N . ILE A 1 96 ? 4.389 6.173 -10.309 1.00 84.75 96 ILE A N 1
ATOM 752 C CA . ILE A 1 96 ? 4.347 4.870 -10.998 1.00 84.75 96 ILE A CA 1
ATOM 753 C C . ILE A 1 96 ? 3.802 5.000 -12.426 1.00 84.75 96 ILE A C 1
ATOM 755 O O . ILE A 1 96 ? 4.185 4.238 -13.309 1.00 84.75 96 ILE A O 1
ATOM 759 N N . ARG A 1 97 ? 2.894 5.952 -12.666 1.00 84.94 97 ARG A N 1
ATOM 760 C CA . ARG A 1 97 ? 2.331 6.205 -13.999 1.00 84.94 97 ARG A CA 1
ATOM 761 C C . ARG A 1 97 ? 3.262 7.005 -14.903 1.00 84.94 97 ARG A C 1
ATOM 763 O O . ARG A 1 97 ? 3.145 6.868 -16.111 1.00 84.94 97 ARG A O 1
ATOM 770 N N . GLU A 1 98 ? 4.137 7.836 -14.342 1.00 78.69 98 GLU A N 1
ATOM 771 C CA . GLU A 1 98 ? 5.140 8.596 -15.100 1.00 78.69 98 GLU A CA 1
ATOM 772 C C . GLU A 1 98 ? 6.334 7.736 -15.545 1.00 78.69 98 GLU A C 1
ATOM 774 O O . GLU A 1 98 ? 7.026 8.105 -16.490 1.00 78.69 98 GLU A O 1
ATOM 779 N N . GLU A 1 99 ? 6.570 6.590 -14.898 1.00 61.06 99 GLU A N 1
ATOM 780 C CA . GLU A 1 99 ? 7.588 5.615 -15.320 1.00 61.06 99 GLU A CA 1
ATOM 781 C C . GLU A 1 99 ? 7.152 4.719 -16.504 1.00 61.06 99 GLU A C 1
ATOM 783 O O . GLU A 1 99 ? 7.993 4.005 -17.056 1.00 61.06 99 GLU A O 1
ATOM 788 N N . LEU A 1 100 ? 5.871 4.758 -16.904 1.00 56.09 100 LEU A N 1
ATOM 789 C CA . LEU A 1 100 ? 5.298 4.017 -18.044 1.00 56.09 100 LEU A CA 1
ATOM 790 C C . LEU A 1 100 ? 5.391 4.784 -19.369 1.00 56.09 100 LEU A C 1
ATOM 792 O O . LEU A 1 100 ? 5.688 4.125 -20.395 1.00 56.09 100 LEU A O 1
#

Radius of gyration: 13.55 Å; chains: 1; bounding box: 32×26×35 Å

Sequence (100 aa):
MTEAFILEGEALFTKEGMDPANIYFKLLAQLQVLECKAASHHGALARVNYLIGHYLGLFLHPICGDVLAQSYIEQALRLDPDEQNKETYREALAMIREEL

pLDDT: mean 77.05, std 16.99, range [33.47, 95.94]